Protein AF-A0A377ZHK9-F1 (afdb_monomer)

Nearest PDB structures (foldseek):
  4emi-assembly1_A  TM=9.363E-01  e=8.430E-04  Pseudomonas putida
  3lb8-assembly2_B  TM=8.323E-01  e=2.990E-03  Pseudomonas putida
  8c0z-assembly1_E  TM=8.621E-01  e=3.417E-03  Aromatoleum aromaticum
  3fg2-assembly1_P  TM=8.747E-01  e=6.653E-03  Rhodopseudomonas palustris

Secondary structure (DSSP, 8-state):
-----TTTT-SS-TTHHHHTT-----S--EEEEETTTTEEEETT--EEE-SS-------PPP----TTTTSTT----SSHHHHHHHHHHHTT-S--------SS--PPPP-

InterPro domains:
  IPR023753 FAD/NAD(P)-binding domain [PF07992] (18-90)
  IPR036188 FAD/NAD(P)-binding domain superfamily [G3DSA:3.50.50.60] (4-62)
  IPR036188 FAD/NAD(P)-binding domain superfamily [G3DSA:3.50.50.60] (63-93)
  IPR036188 FAD/NAD(P)-binding domain superfamily [SSF51905] (5-95)
  IPR052034 Nitrite reductase [NAD(P)H]-like [PTHR43809] (4-95)

Radius of gyration: 20.21 Å; Cα contacts (8 Å, |Δi|>4): 57; chains: 1; bounding box: 57×37×44 Å

Structure (mmCIF, N/CA/C/O backbone):
data_AF-A0A377ZHK9-F1
#
_entry.id   AF-A0A377ZHK9-F1
#
loop_
_atom_site.group_PDB
_atom_site.id
_atom_site.type_symbol
_atom_site.label_atom_id
_atom_site.label_alt_id
_atom_site.label_comp_id
_atom_site.label_asym_id
_atom_site.label_entity_id
_atom_site.label_seq_id
_atom_site.pdbx_PDB_ins_code
_atom_site.Cartn_x
_atom_site.Cartn_y
_atom_site.Cartn_z
_atom_site.occupancy
_atom_site.B_iso_or_equiv
_atom_site.auth_seq_id
_atom_site.auth_comp_id
_atom_site.auth_asym_id
_atom_site.auth_atom_id
_atom_site.pdbx_PDB_model_num
ATOM 1 N N . MET A 1 1 ? 14.495 -20.225 -16.348 1.00 48.06 1 MET A N 1
ATOM 2 C CA . MET A 1 1 ? 13.977 -19.283 -15.336 1.00 48.06 1 MET A CA 1
ATOM 3 C C . MET A 1 1 ? 12.596 -19.792 -14.970 1.00 48.06 1 MET A C 1
ATOM 5 O O . MET A 1 1 ? 11.889 -20.134 -15.914 1.00 48.06 1 MET A O 1
ATOM 9 N N . PRO A 1 2 ? 12.251 -19.953 -13.682 1.00 51.00 2 PRO A N 1
ATOM 10 C CA . PRO A 1 2 ? 10.862 -20.217 -13.300 1.00 51.00 2 PRO A CA 1
ATOM 11 C C . PRO A 1 2 ? 9.958 -19.143 -13.921 1.00 51.00 2 PRO A C 1
ATOM 13 O O . PRO A 1 2 ? 10.423 -18.027 -14.177 1.00 51.00 2 PRO A O 1
ATOM 16 N N . ASP A 1 3 ? 8.717 -19.494 -14.244 1.00 66.44 3 ASP A N 1
ATOM 17 C CA . ASP A 1 3 ? 7.760 -18.538 -14.785 1.00 66.44 3 ASP A CA 1
ATOM 18 C C . ASP A 1 3 ? 7.514 -17.460 -13.723 1.00 66.44 3 ASP A C 1
ATOM 20 O O . ASP A 1 3 ? 7.059 -17.746 -12.624 1.00 66.44 3 ASP A O 1
ATOM 24 N N . ALA A 1 4 ? 7.874 -16.209 -14.006 1.00 70.44 4 ALA A N 1
ATOM 25 C CA . ALA A 1 4 ? 7.648 -15.082 -13.095 1.00 70.44 4 ALA A CA 1
ATOM 26 C C . ALA A 1 4 ? 6.195 -14.582 -13.196 1.00 70.44 4 ALA A C 1
ATOM 28 O O . ALA A 1 4 ? 5.941 -13.383 -13.271 1.00 70.44 4 ALA A O 1
ATOM 29 N N . SER A 1 5 ? 5.250 -15.518 -13.306 1.00 72.69 5 SER A N 1
ATOM 30 C CA . SER A 1 5 ? 3.827 -15.233 -13.396 1.00 72.69 5 SER A CA 1
ATOM 31 C C . SER A 1 5 ? 3.312 -14.711 -12.051 1.00 72.69 5 SER A C 1
ATOM 33 O O . SER A 1 5 ? 3.857 -15.011 -10.989 1.00 72.69 5 SER A O 1
ATOM 35 N N . ALA A 1 6 ? 2.242 -13.915 -12.074 1.00 74.81 6 ALA A N 1
ATOM 36 C CA . ALA A 1 6 ? 1.634 -13.415 -10.841 1.00 74.81 6 ALA A CA 1
ATOM 37 C C . ALA A 1 6 ? 1.178 -14.562 -9.917 1.00 74.81 6 ALA A C 1
ATOM 39 O O . ALA A 1 6 ? 1.268 -14.442 -8.697 1.00 74.81 6 ALA A O 1
ATOM 40 N N . GLU A 1 7 ? 0.745 -15.687 -10.495 1.00 75.88 7 GLU A N 1
ATOM 41 C CA . GLU A 1 7 ? 0.348 -16.877 -9.742 1.00 75.88 7 GLU A CA 1
ATOM 42 C C . GLU A 1 7 ? 1.529 -17.539 -9.024 1.00 75.88 7 GLU A C 1
ATOM 44 O O . GLU A 1 7 ? 1.401 -17.883 -7.850 1.00 75.88 7 GLU A O 1
ATOM 49 N N . SER A 1 8 ? 2.693 -17.671 -9.673 1.00 77.44 8 SER A N 1
ATOM 50 C CA . SER A 1 8 ? 3.872 -18.291 -9.048 1.00 77.44 8 SER A CA 1
ATOM 51 C C . SER A 1 8 ? 4.467 -17.449 -7.911 1.00 77.44 8 SER A C 1
ATOM 53 O O . SER A 1 8 ? 5.166 -17.977 -7.044 1.00 77.44 8 SER A O 1
ATOM 55 N N . LEU A 1 9 ? 4.169 -16.145 -7.896 1.00 75.69 9 LEU A N 1
ATOM 56 C CA . LEU A 1 9 ? 4.590 -15.184 -6.875 1.00 75.69 9 LEU A CA 1
ATOM 57 C C . LEU A 1 9 ? 3.529 -14.939 -5.790 1.00 75.69 9 LEU A C 1
ATOM 59 O O . LEU A 1 9 ? 3.782 -14.168 -4.859 1.00 75.69 9 LEU A O 1
ATOM 63 N N . SER 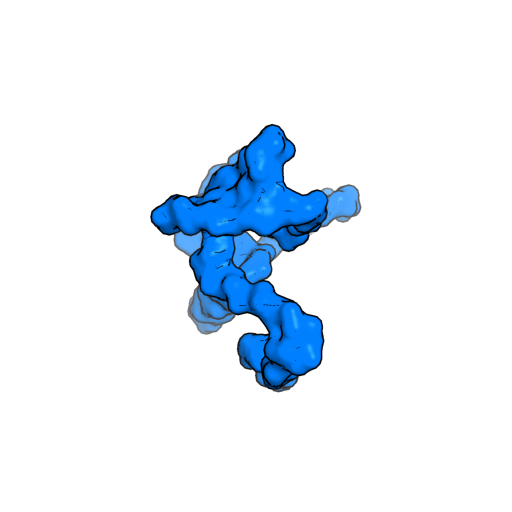A 1 10 ? 2.354 -15.569 -5.885 1.00 80.75 10 SER A N 1
ATOM 64 C CA . SER A 1 10 ? 1.292 -15.395 -4.895 1.00 80.75 10 SER A CA 1
ATOM 65 C C . SER A 1 10 ? 1.667 -16.024 -3.551 1.00 80.75 10 SER A C 1
ATOM 67 O O . SER A 1 10 ? 2.140 -17.156 -3.476 1.00 80.75 10 SER A O 1
ATOM 69 N N . LEU A 1 11 ? 1.411 -15.301 -2.457 1.00 81.69 11 LEU A N 1
ATOM 70 C CA . LEU A 1 11 ? 1.648 -15.786 -1.090 1.00 81.69 11 LEU A CA 1
ATOM 71 C C . LEU A 1 11 ? 0.586 -16.784 -0.614 1.00 81.69 11 LEU A C 1
ATOM 73 O O . LEU A 1 11 ? 0.840 -17.557 0.307 1.00 81.69 11 LEU A O 1
ATOM 77 N N . ALA A 1 12 ? -0.601 -16.742 -1.215 1.00 82.50 12 ALA A N 1
ATOM 78 C CA . ALA A 1 12 ? -1.721 -17.611 -0.896 1.00 82.50 12 ALA A CA 1
ATOM 79 C C . ALA A 1 12 ? -2.270 -18.212 -2.194 1.00 82.50 12 ALA A C 1
ATOM 81 O O . ALA A 1 12 ? -2.467 -17.501 -3.182 1.00 82.50 12 ALA A O 1
ATOM 82 N N . ALA A 1 13 ? -2.473 -19.527 -2.200 1.00 77.62 13 ALA A N 1
ATOM 83 C CA . ALA A 1 13 ? -2.932 -20.263 -3.371 1.00 77.62 13 ALA A CA 1
ATOM 84 C C . ALA A 1 13 ? -4.458 -20.421 -3.359 1.00 77.62 13 ALA A C 1
ATOM 86 O O . ALA A 1 13 ? -5.046 -20.649 -2.301 1.00 77.62 13 ALA A O 1
ATOM 87 N N . GLY A 1 14 ? -5.075 -20.362 -4.543 1.00 79.00 14 GLY A N 1
ATOM 88 C CA . GLY A 1 14 ? -6.494 -20.666 -4.741 1.00 79.00 14 GLY A CA 1
ATOM 89 C C . GLY A 1 14 ? -7.424 -19.889 -3.806 1.00 79.00 14 GLY A C 1
ATOM 90 O O . GLY A 1 14 ? -7.268 -18.685 -3.612 1.00 79.00 14 GLY A O 1
ATOM 91 N N . ASP A 1 15 ? -8.366 -20.606 -3.197 1.00 84.31 15 ASP A N 1
ATOM 92 C CA . ASP A 1 15 ? -9.443 -20.036 -2.383 1.00 84.31 15 ASP A CA 1
ATOM 93 C C . ASP A 1 15 ? -9.076 -19.856 -0.897 1.00 84.31 15 ASP A C 1
ATOM 95 O O . ASP A 1 15 ? -9.964 -19.670 -0.065 1.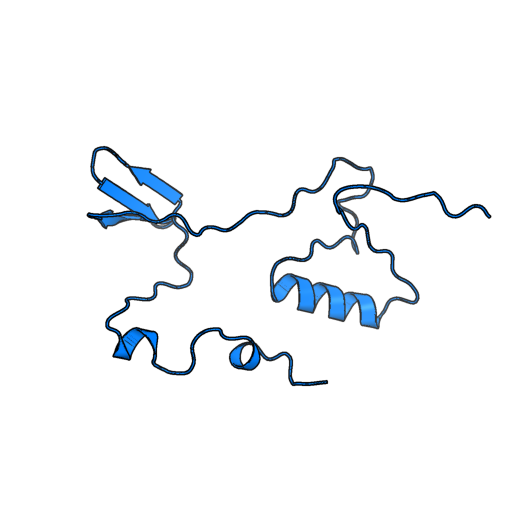00 84.31 15 ASP A O 1
ATOM 99 N N . PHE A 1 16 ? -7.782 -19.857 -0.544 1.00 89.69 16 PHE A N 1
ATOM 100 C CA . PHE A 1 16 ? -7.285 -19.771 0.842 1.00 89.69 16 PHE A CA 1
ATOM 101 C C . PHE A 1 16 ? -8.010 -18.715 1.693 1.00 89.69 16 PHE A C 1
ATOM 103 O O . PHE A 1 16 ? -8.423 -18.982 2.820 1.00 89.69 16 PHE A O 1
ATOM 110 N N . PHE A 1 17 ? -8.193 -17.504 1.161 1.00 88.81 17 PHE A N 1
ATOM 111 C CA . PHE A 1 17 ? -8.862 -16.428 1.896 1.00 88.81 17 PHE A CA 1
ATOM 112 C C . PHE A 1 17 ? -10.328 -16.763 2.200 1.00 88.81 17 PHE A C 1
ATOM 114 O O . PHE A 1 17 ? -10.774 -16.560 3.327 1.00 88.81 17 PHE A O 1
ATOM 121 N N . ILE A 1 18 ? -11.050 -17.342 1.238 1.00 88.38 18 ILE A N 1
ATOM 122 C CA . ILE A 1 18 ? -12.454 -17.742 1.396 1.00 88.38 18 ILE A CA 1
ATOM 123 C C . ILE A 1 18 ? -12.564 -18.882 2.413 1.00 88.38 18 ILE A C 1
ATOM 125 O O . ILE A 1 18 ? -13.384 -18.809 3.328 1.00 88.38 18 ILE A O 1
ATOM 129 N N . GLU A 1 19 ? -11.709 -19.902 2.301 1.00 91.94 19 GLU A N 1
ATOM 130 C CA . GLU A 1 19 ? -11.692 -21.062 3.205 1.00 91.94 19 GLU A CA 1
ATOM 131 C C . GLU A 1 19 ? -11.433 -20.670 4.666 1.00 91.94 19 GLU A C 1
ATOM 133 O O . GLU A 1 19 ? -11.952 -21.301 5.589 1.00 91.94 19 GLU A O 1
ATOM 138 N N . HIS A 1 20 ? -10.673 -19.596 4.884 1.00 92.94 20 HIS A N 1
ATOM 139 C CA . HIS A 1 20 ? -10.372 -19.064 6.210 1.00 92.94 20 HIS A CA 1
ATOM 140 C C . HIS A 1 20 ? -11.303 -17.927 6.661 1.00 92.94 20 HIS A C 1
ATOM 142 O O . HIS A 1 20 ? -11.073 -17.345 7.722 1.00 92.94 20 HIS A O 1
ATOM 148 N N . GLY A 1 21 ? -12.361 -17.618 5.900 1.00 91.44 21 GLY A N 1
ATOM 149 C CA . GLY A 1 21 ? -13.317 -16.559 6.240 1.00 91.44 21 GLY A CA 1
ATOM 150 C C . GLY A 1 21 ? -12.703 -15.156 6.236 1.00 91.44 21 GLY A C 1
ATOM 151 O O . GLY A 1 21 ? -13.153 -14.280 6.973 1.00 91.44 21 GLY A O 1
ATOM 152 N N . ILE A 1 22 ? -11.650 -14.953 5.444 1.00 92.12 22 ILE A N 1
ATOM 153 C CA . ILE A 1 22 ? -10.962 -13.677 5.270 1.00 92.12 22 ILE A CA 1
ATOM 154 C C . ILE A 1 22 ? -11.587 -12.959 4.078 1.00 92.12 22 ILE A C 1
ATOM 156 O O . ILE A 1 22 ? -11.505 -13.414 2.938 1.00 92.12 22 ILE A O 1
ATOM 160 N N . GLU A 1 23 ? -12.174 -11.798 4.338 1.00 91.38 23 GLU A N 1
ATOM 161 C CA . GLU A 1 23 ? -12.643 -10.909 3.284 1.00 91.38 23 GLU A CA 1
ATOM 162 C C . GLU A 1 23 ? -11.453 -10.159 2.673 1.00 91.38 23 GLU A C 1
ATOM 164 O O . GLU A 1 23 ? -10.808 -9.338 3.329 1.00 91.38 23 GLU A O 1
ATOM 169 N N . LEU A 1 24 ? -11.146 -10.459 1.410 1.00 90.12 24 LEU A N 1
ATOM 170 C CA . LEU A 1 24 ? -10.087 -9.796 0.659 1.00 90.12 24 LEU A CA 1
ATOM 171 C C . LEU A 1 24 ? -10.689 -8.731 -0.262 1.00 90.12 24 LEU A C 1
ATOM 173 O O . LEU A 1 24 ? -11.388 -9.056 -1.219 1.00 90.12 24 LEU A O 1
ATOM 177 N N . ARG A 1 25 ? -10.361 -7.464 0.000 1.00 88.94 25 ARG A N 1
ATOM 178 C CA . ARG A 1 25 ? -10.763 -6.322 -0.828 1.00 88.94 25 ARG A CA 1
ATOM 179 C C . ARG A 1 25 ? -9.569 -5.789 -1.610 1.00 88.94 25 ARG A C 1
ATOM 181 O O . ARG A 1 25 ? -8.682 -5.148 -1.049 1.00 88.94 25 ARG A O 1
ATOM 188 N N . LEU A 1 26 ? -9.503 -6.126 -2.896 1.00 89.19 26 LEU A N 1
ATOM 189 C CA . LEU A 1 26 ? -8.436 -5.693 -3.804 1.00 89.19 26 LEU A CA 1
ATOM 190 C C . LEU A 1 26 ? -8.861 -4.433 -4.560 1.00 89.19 26 LEU A C 1
ATOM 192 O O . LEU A 1 26 ? -10.031 -4.263 -4.874 1.00 89.19 26 LEU A O 1
ATOM 196 N N . GLY A 1 27 ? -7.903 -3.561 -4.878 1.00 86.81 27 GLY A N 1
ATOM 197 C CA . GLY A 1 27 ? -8.184 -2.293 -5.567 1.00 86.81 27 GLY A CA 1
ATOM 198 C C . GLY A 1 27 ? -8.789 -1.202 -4.674 1.00 86.81 27 GLY A C 1
ATOM 199 O O . GLY A 1 27 ? -8.889 -0.060 -5.108 1.00 86.81 27 GLY A O 1
ATOM 200 N N . GLU A 1 28 ? -9.110 -1.514 -3.417 1.00 89.81 28 GLU A N 1
ATOM 201 C CA . GLU A 1 28 ? -9.660 -0.567 -2.446 1.00 89.81 28 GLU A CA 1
ATOM 202 C C . GLU A 1 28 ? -8.542 0.079 -1.616 1.00 89.81 28 GLU A C 1
ATOM 204 O O . GLU A 1 28 ? -8.029 -0.486 -0.647 1.00 89.81 28 GLU A O 1
ATOM 209 N N . ALA A 1 29 ? -8.133 1.288 -2.003 1.00 91.94 29 ALA A N 1
ATOM 210 C CA . ALA A 1 29 ? -7.158 2.061 -1.244 1.00 91.94 29 ALA A CA 1
ATOM 211 C C . ALA A 1 29 ? -7.835 2.809 -0.084 1.00 91.94 29 ALA A C 1
ATOM 213 O O . ALA A 1 29 ? -8.700 3.655 -0.306 1.00 91.94 29 ALA A O 1
ATOM 214 N N . VAL A 1 30 ? -7.393 2.557 1.152 1.00 94.12 30 VAL A N 1
ATOM 215 C CA . VAL A 1 30 ? -7.823 3.331 2.329 1.00 94.12 30 VAL A CA 1
ATOM 216 C C . VAL A 1 30 ? -7.235 4.742 2.266 1.00 94.12 30 VAL A C 1
ATOM 218 O O . VAL A 1 30 ? -6.016 4.913 2.282 1.00 94.12 30 VAL A O 1
ATOM 221 N N . ALA A 1 31 ? -8.101 5.755 2.226 1.00 94.94 31 ALA A N 1
ATOM 222 C CA . ALA A 1 31 ? -7.726 7.162 2.125 1.00 94.94 31 ALA A CA 1
ATOM 223 C C . ALA A 1 31 ? -7.622 7.846 3.495 1.00 94.94 31 ALA A C 1
ATOM 225 O O . ALA A 1 31 ? -6.741 8.679 3.708 1.00 94.94 31 ALA A O 1
ATOM 226 N N . THR A 1 32 ? -8.512 7.511 4.437 1.00 96.19 32 THR A N 1
ATOM 227 C CA . THR A 1 32 ? -8.528 8.136 5.772 1.00 96.19 32 THR A CA 1
ATOM 228 C C . THR A 1 32 ? -8.871 7.143 6.880 1.00 96.19 32 THR A C 1
ATOM 230 O O . THR A 1 32 ? -9.524 6.125 6.651 1.00 96.19 32 THR A O 1
ATOM 233 N N . ILE A 1 33 ? -8.413 7.446 8.099 1.00 97.00 33 ILE A N 1
ATOM 234 C CA . ILE A 1 33 ? -8.661 6.652 9.308 1.00 97.00 33 ILE A CA 1
ATOM 235 C C . ILE A 1 33 ? -9.203 7.590 10.388 1.00 97.00 33 ILE A C 1
ATOM 237 O O . ILE A 1 33 ? -8.491 8.489 10.837 1.00 97.00 33 ILE A O 1
ATOM 241 N N . ASP A 1 34 ? -10.428 7.340 10.844 1.00 96.62 34 ASP A N 1
ATOM 242 C CA . ASP A 1 34 ? -11.011 7.969 12.026 1.00 96.62 34 ASP A CA 1
ATOM 243 C C . ASP A 1 34 ? -10.850 7.031 13.229 1.00 96.62 34 ASP A C 1
ATOM 245 O O . ASP A 1 34 ? -11.436 5.948 13.312 1.00 96.62 34 ASP A O 1
ATOM 249 N N . ARG A 1 35 ? -10.007 7.438 14.177 1.00 96.50 35 ARG A N 1
ATOM 250 C CA . ARG A 1 35 ? -9.676 6.630 15.356 1.00 96.50 35 ARG A CA 1
ATOM 251 C C . ARG A 1 35 ? -10.685 6.788 16.487 1.00 96.50 35 ARG A C 1
ATOM 253 O O . ARG A 1 35 ? -10.758 5.893 17.327 1.00 96.50 35 ARG A O 1
ATOM 260 N N . GLU A 1 36 ? -11.420 7.896 16.524 1.00 96.50 36 GLU A N 1
ATOM 261 C CA . GLU A 1 36 ? -12.443 8.142 17.541 1.00 96.50 36 GLU A CA 1
ATOM 262 C C . GLU A 1 36 ? -13.702 7.345 17.205 1.00 96.50 36 GLU A C 1
ATOM 264 O O . GLU A 1 36 ? -14.197 6.591 18.045 1.00 96.50 36 GLU A O 1
ATOM 269 N N . ALA A 1 37 ? -14.143 7.415 15.946 1.00 96.44 37 ALA A N 1
ATOM 270 C CA . ALA A 1 37 ? -15.276 6.646 15.432 1.00 96.44 37 ALA A CA 1
ATOM 271 C C . ALA A 1 37 ? -14.935 5.177 15.107 1.00 96.44 37 ALA A C 1
ATOM 273 O O . ALA A 1 37 ? -15.833 4.379 14.836 1.00 96.44 37 ALA A O 1
ATOM 274 N N . ARG A 1 38 ? -13.644 4.812 15.146 1.00 97.31 38 ARG A N 1
ATOM 275 C CA . ARG A 1 38 ? -13.102 3.493 14.766 1.00 97.31 38 ARG A CA 1
ATOM 276 C C . ARG A 1 38 ? -13.564 3.041 13.380 1.00 97.31 38 ARG A C 1
ATOM 278 O O . ARG A 1 38 ? -14.227 2.018 13.211 1.00 97.31 38 ARG A O 1
ATOM 285 N N . LEU A 1 39 ? -13.208 3.860 12.402 1.00 97.31 39 LEU A N 1
ATOM 286 C CA . LEU A 1 39 ? -13.697 3.843 11.031 1.00 97.31 39 LEU A CA 1
ATOM 287 C C . LEU A 1 39 ? -12.509 4.035 10.078 1.00 97.31 39 LEU A C 1
ATOM 289 O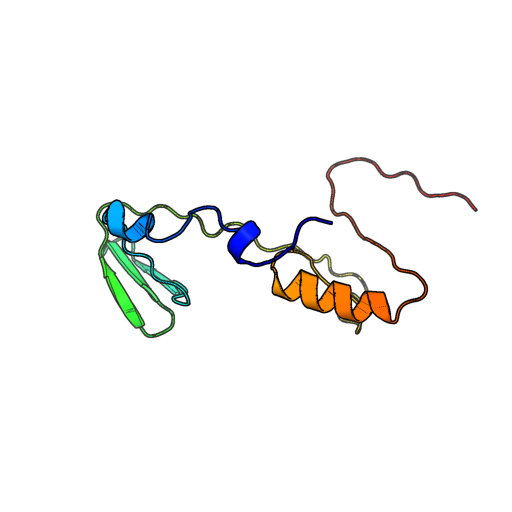 O . LEU A 1 39 ? -11.598 4.814 10.360 1.00 97.31 39 LEU A O 1
ATOM 293 N N . VAL A 1 40 ? -12.499 3.337 8.948 1.00 96.88 40 VAL A N 1
ATOM 294 C CA . VAL A 1 40 ? -11.658 3.683 7.794 1.00 96.88 40 VAL A CA 1
ATOM 295 C C . VAL A 1 40 ? -12.540 4.054 6.613 1.00 96.88 40 VAL A C 1
ATOM 297 O O . VAL A 1 40 ? -13.625 3.494 6.459 1.00 96.88 40 VAL A O 1
ATOM 300 N N . ARG A 1 41 ? -12.070 4.993 5.788 1.00 96.88 41 ARG A N 1
ATOM 301 C CA . ARG A 1 41 ? -12.712 5.334 4.518 1.00 96.88 41 ARG A CA 1
ATOM 302 C C . ARG A 1 41 ? -11.791 5.031 3.359 1.00 96.88 41 ARG A C 1
ATOM 304 O O . ARG A 1 41 ? -10.623 5.432 3.396 1.00 96.88 41 ARG A O 1
ATOM 311 N N . ASP A 1 42 ? -12.315 4.353 2.351 1.00 93.94 42 ASP A N 1
ATOM 312 C CA . ASP A 1 42 ? -11.609 4.164 1.088 1.00 93.94 42 ASP A CA 1
ATOM 313 C C . ASP A 1 42 ? -11.632 5.441 0.224 1.00 93.94 42 ASP A C 1
ATOM 315 O O . ASP A 1 42 ? -12.184 6.478 0.609 1.00 93.94 42 ASP A O 1
ATOM 319 N N . ALA A 1 43 ? -10.975 5.383 -0.933 1.00 90.25 43 ALA A N 1
ATOM 320 C CA . ALA A 1 43 ? -10.926 6.485 -1.891 1.00 90.25 43 ALA A CA 1
ATOM 321 C C . ALA A 1 43 ? -12.287 6.800 -2.546 1.00 90.25 43 ALA A C 1
ATOM 323 O O . ALA A 1 43 ? -12.462 7.899 -3.072 1.00 90.25 43 ALA A O 1
ATOM 324 N N . GLU A 1 44 ? -13.239 5.866 -2.505 1.00 90.56 44 GLU A N 1
ATOM 325 C CA . GLU A 1 44 ? -14.591 6.013 -3.057 1.00 90.56 44 GLU A CA 1
ATOM 326 C C . GLU A 1 44 ? -15.596 6.527 -2.007 1.00 90.56 44 GLU A C 1
ATOM 328 O O . GLU A 1 44 ?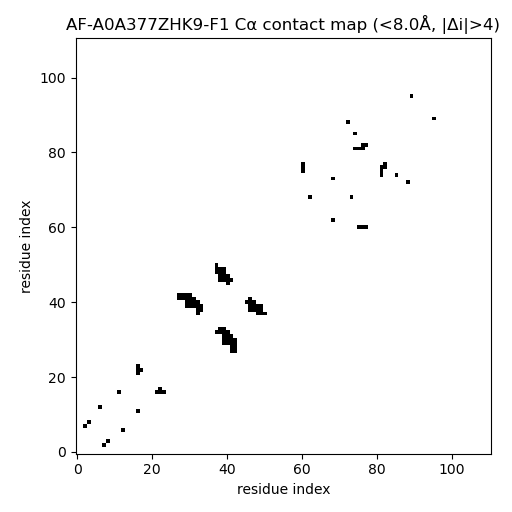 -16.696 6.961 -2.349 1.00 90.56 44 GLU A O 1
ATOM 333 N N . GLY A 1 45 ? -15.192 6.569 -0.735 1.00 90.62 45 GLY A N 1
ATOM 334 C CA . GLY A 1 45 ? -15.981 7.051 0.392 1.00 90.62 45 GLY A CA 1
ATOM 335 C C . GLY A 1 45 ? -16.714 5.954 1.166 1.00 90.62 45 GLY A C 1
ATOM 336 O O . GLY A 1 45 ? -17.495 6.292 2.057 1.00 90.62 45 GLY A O 1
ATOM 337 N N . HIS A 1 46 ? -16.475 4.672 0.878 1.00 93.31 46 HIS A N 1
ATOM 338 C CA . HIS A 1 46 ? -17.042 3.573 1.655 1.00 93.31 46 HIS A CA 1
ATOM 339 C C . HIS A 1 46 ? -16.447 3.524 3.056 1.00 93.31 46 HIS A C 1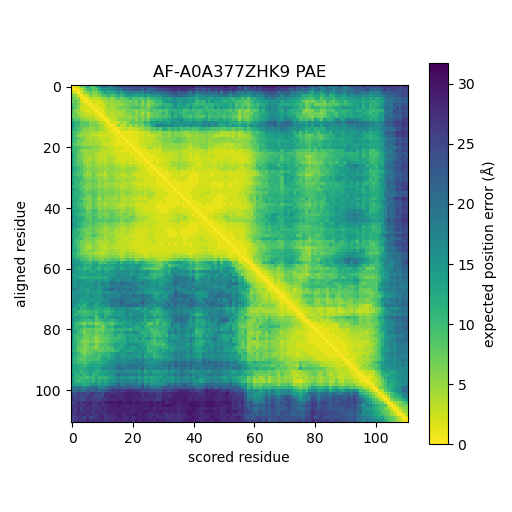
ATOM 341 O O . HIS A 1 46 ? -15.248 3.717 3.258 1.00 93.31 46 HIS A O 1
ATOM 347 N N . GLU A 1 47 ? -17.303 3.228 4.028 1.00 96.00 47 GLU A N 1
ATOM 348 C CA . GLU A 1 47 ? -16.964 3.213 5.444 1.00 96.00 47 GLU A CA 1
ATOM 349 C C . GLU A 1 47 ? -16.873 1.786 5.978 1.00 96.00 47 GLU A C 1
ATOM 351 O O . GLU A 1 47 ? -17.797 0.988 5.812 1.00 96.00 47 GLU A O 1
ATOM 356 N N . ILE A 1 48 ? -15.771 1.474 6.662 1.00 95.88 48 ILE A N 1
ATOM 357 C CA . ILE A 1 48 ? -15.565 0.176 7.309 1.00 95.88 48 ILE A CA 1
ATOM 358 C C . ILE A 1 48 ? -15.222 0.410 8.781 1.00 95.88 48 ILE A C 1
ATOM 360 O O . ILE A 1 48 ? -14.211 1.039 9.109 1.00 95.88 48 ILE A O 1
ATOM 364 N N . HIS A 1 49 ? -16.066 -0.105 9.674 1.00 97.19 49 HIS A N 1
ATOM 365 C CA . HIS A 1 49 ? -15.830 -0.068 11.116 1.00 97.19 49 HIS A CA 1
ATOM 366 C C . HIS A 1 49 ? -14.910 -1.199 11.566 1.00 97.19 49 HIS A C 1
ATOM 368 O O . HIS A 1 49 ? -14.920 -2.291 10.999 1.00 97.19 49 HIS A O 1
ATOM 374 N N . TRP A 1 50 ? -14.133 -0.948 12.618 1.00 96.56 50 TRP A N 1
ATOM 375 C CA . TRP A 1 50 ? -13.183 -1.921 13.144 1.00 96.56 50 TRP A CA 1
ATOM 376 C C . TRP A 1 50 ? -13.136 -1.943 14.671 1.00 96.56 50 TRP A C 1
ATOM 378 O O . TRP A 1 50 ? -13.220 -0.920 15.348 1.00 96.56 50 TRP A O 1
ATOM 388 N N . ASP A 1 51 ? -12.899 -3.129 15.227 1.00 96.62 51 ASP A N 1
ATOM 389 C CA . ASP A 1 51 ? -12.542 -3.291 16.641 1.00 96.62 51 ASP A CA 1
ATOM 390 C C . ASP A 1 51 ? -11.031 -3.181 16.861 1.00 96.62 51 ASP A C 1
ATOM 392 O O . ASP A 1 51 ? -10.557 -2.669 17.882 1.00 96.62 51 ASP A O 1
ATOM 396 N N . LYS A 1 52 ? -10.262 -3.666 15.881 1.00 96.12 52 LYS A N 1
ATOM 397 C CA . LYS A 1 52 ? -8.801 -3.646 15.844 1.00 96.12 52 LYS A CA 1
ATOM 398 C C . LYS A 1 52 ? -8.340 -3.297 14.436 1.00 96.12 52 LYS A C 1
ATOM 400 O O . LYS A 1 52 ? -8.852 -3.848 13.469 1.00 96.12 52 LYS A O 1
ATOM 405 N N . LEU A 1 53 ? 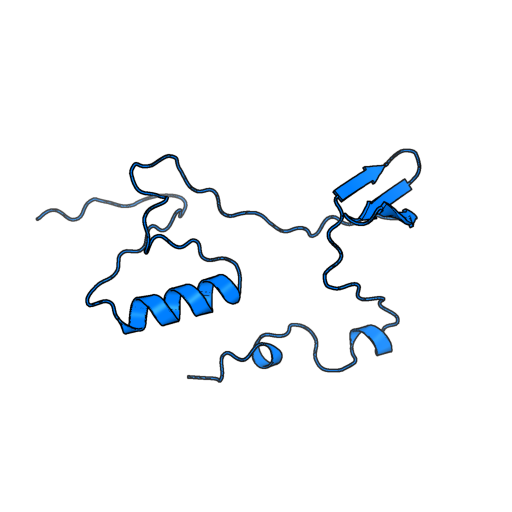-7.345 -2.416 14.346 1.00 95.25 53 LEU A N 1
ATOM 406 C CA . LEU A 1 53 ? -6.761 -1.966 13.086 1.00 95.25 53 LEU A CA 1
ATOM 407 C C . LEU A 1 53 ? -5.269 -2.303 13.051 1.00 95.25 53 LEU A C 1
ATOM 409 O O . LEU A 1 53 ? -4.520 -1.898 13.942 1.00 95.25 53 LEU A O 1
ATOM 413 N N . VAL A 1 54 ? -4.844 -3.024 12.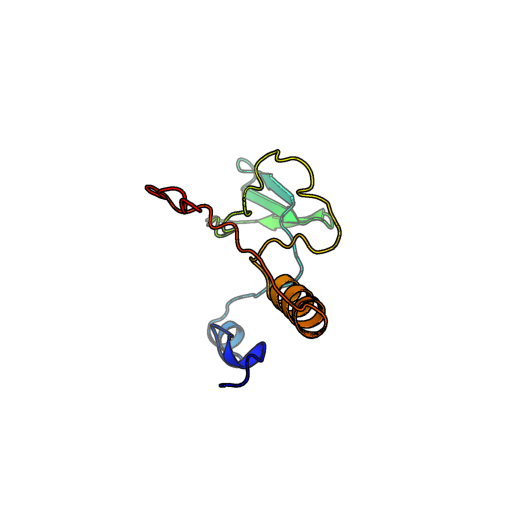013 1.00 94.88 54 VAL A N 1
ATOM 414 C CA . VAL A 1 54 ? -3.436 -3.338 11.735 1.00 94.88 54 VAL A CA 1
ATOM 415 C C . VAL A 1 54 ? -3.031 -2.624 10.451 1.00 94.88 54 VAL A C 1
ATOM 417 O O . VAL A 1 54 ? -3.642 -2.827 9.407 1.00 94.88 54 VAL A O 1
ATOM 420 N N . LEU A 1 55 ? -1.995 -1.787 10.521 1.00 91.69 55 LEU A N 1
ATOM 421 C CA . LEU A 1 55 ? -1.475 -1.065 9.361 1.00 91.69 55 LEU A CA 1
ATOM 422 C C . LEU A 1 55 ? -0.327 -1.854 8.733 1.00 91.69 55 LEU A C 1
ATOM 424 O O . LEU A 1 55 ? 0.782 -1.881 9.263 1.00 91.69 55 LEU A O 1
ATOM 428 N N . ALA A 1 56 ? -0.609 -2.483 7.595 1.00 90.38 56 ALA A N 1
ATOM 429 C CA . ALA A 1 56 ? 0.347 -3.266 6.814 1.00 90.38 56 ALA A CA 1
ATOM 430 C C . ALA A 1 56 ? 0.610 -2.641 5.427 1.00 90.38 56 ALA A C 1
ATOM 432 O O . ALA A 1 56 ? 0.831 -3.350 4.452 1.00 90.38 56 ALA A O 1
ATOM 433 N N . THR A 1 57 ? 0.596 -1.305 5.325 1.00 87.50 57 THR A N 1
ATOM 434 C CA . THR A 1 57 ? 0.711 -0.546 4.057 1.00 87.50 57 THR A CA 1
ATOM 435 C C . THR A 1 57 ? 2.094 -0.610 3.398 1.00 87.50 57 THR A C 1
ATOM 437 O O . THR A 1 57 ? 2.289 -0.070 2.312 1.00 87.50 57 THR A O 1
ATOM 440 N N . GLY A 1 58 ? 3.077 -1.243 4.045 1.00 85.81 58 GLY A N 1
ATOM 441 C CA . GLY A 1 58 ? 4.456 -1.280 3.566 1.00 85.81 58 GLY A CA 1
ATOM 442 C C . GLY A 1 58 ? 5.115 0.104 3.571 1.00 85.81 58 GLY A C 1
ATOM 443 O O . GLY A 1 58 ? 4.832 0.940 4.428 1.00 85.81 58 GLY A O 1
ATOM 444 N N . SER A 1 59 ? 6.027 0.339 2.626 1.00 76.81 59 SER A N 1
ATOM 445 C CA . SER A 1 59 ? 6.758 1.601 2.467 1.00 76.81 59 SER A CA 1
ATOM 446 C C . SER A 1 59 ? 6.921 1.967 0.991 1.00 76.81 59 SER A C 1
ATOM 448 O O . SER A 1 59 ? 6.935 1.093 0.121 1.00 76.81 59 SER A O 1
ATOM 450 N N . TYR A 1 60 ? 7.048 3.267 0.713 1.00 71.81 60 TYR A N 1
ATOM 451 C CA . TYR A 1 60 ? 7.318 3.782 -0.629 1.00 71.81 60 TYR A CA 1
ATOM 452 C C . TYR A 1 60 ? 8.827 4.018 -0.823 1.00 71.81 60 TYR A C 1
ATOM 454 O O . TYR A 1 60 ? 9.486 4.515 0.097 1.00 71.81 60 TYR A O 1
ATOM 462 N N . PRO A 1 61 ? 9.397 3.678 -1.991 1.00 66.25 61 PRO A N 1
ATOM 463 C CA . PRO A 1 61 ? 10.802 3.930 -2.285 1.00 66.25 61 PRO A CA 1
ATOM 464 C C . PRO A 1 61 ? 11.106 5.433 -2.326 1.00 66.25 61 PRO A C 1
ATOM 466 O O . PRO A 1 61 ? 10.575 6.186 -3.140 1.00 66.25 61 PRO A O 1
ATOM 469 N N . PHE A 1 62 ? 11.996 5.879 -1.445 1.00 70.44 62 PHE A N 1
ATOM 470 C CA . PHE A 1 62 ? 12.467 7.258 -1.439 1.00 70.44 62 PHE A CA 1
ATOM 471 C C . PHE A 1 62 ? 13.401 7.510 -2.629 1.00 70.44 62 PHE A C 1
ATOM 473 O O . PHE A 1 62 ? 14.439 6.858 -2.750 1.00 70.44 62 PHE A O 1
ATOM 480 N N . VAL A 1 63 ? 13.055 8.481 -3.477 1.00 71.38 63 VAL A N 1
ATOM 481 C CA . VAL A 1 63 ? 13.906 8.951 -4.577 1.00 71.38 63 VAL A CA 1
ATOM 482 C C . VAL A 1 63 ? 14.580 10.255 -4.140 1.00 71.38 63 VAL A C 1
ATOM 484 O O . VAL A 1 63 ? 13.890 11.264 -3.974 1.00 71.38 63 VAL A O 1
ATOM 487 N N . PRO A 1 64 ? 15.909 10.279 -3.935 1.00 69.00 64 PRO A N 1
ATOM 488 C CA . PRO A 1 64 ? 16.615 11.510 -3.607 1.00 69.00 64 PRO A CA 1
ATOM 489 C C . PRO A 1 64 ? 16.456 12.556 -4.726 1.00 69.00 64 PRO A C 1
ATOM 491 O O . PRO A 1 64 ? 16.383 12.184 -5.902 1.00 69.00 64 PRO A O 1
ATOM 494 N N . PRO A 1 65 ? 16.448 13.863 -4.403 1.00 71.88 65 PRO A N 1
ATOM 495 C CA . PRO A 1 65 ? 16.452 14.919 -5.408 1.00 71.88 65 PRO A CA 1
ATOM 496 C C . PRO A 1 65 ? 17.833 14.976 -6.076 1.00 71.88 65 PRO A C 1
ATOM 498 O O . PRO A 1 65 ? 18.734 15.685 -5.628 1.00 71.88 65 PRO A O 1
ATOM 501 N N . ILE A 1 66 ? 18.013 14.184 -7.130 1.00 77.31 66 ILE A N 1
ATOM 502 C CA . ILE A 1 66 ? 19.195 14.186 -7.996 1.00 77.31 66 ILE A CA 1
ATOM 503 C C . ILE A 1 66 ? 18.784 14.647 -9.399 1.00 77.31 66 ILE A C 1
ATOM 505 O O . ILE A 1 66 ? 17.710 14.259 -9.862 1.00 77.31 66 ILE A O 1
ATOM 509 N N . PRO A 1 67 ? 19.601 15.465 -10.087 1.00 75.88 67 PRO A N 1
ATOM 510 C CA . PRO A 1 67 ? 19.298 15.890 -11.449 1.00 75.88 67 PRO A CA 1
ATOM 511 C C . PRO A 1 67 ? 19.064 14.691 -12.377 1.00 75.88 67 PRO A C 1
ATOM 513 O O . PRO A 1 67 ? 19.913 13.804 -12.463 1.00 75.88 67 PRO A O 1
ATOM 516 N N . GLY A 1 68 ? 17.926 14.686 -13.074 1.00 72.94 68 GLY A N 1
ATOM 517 C CA . GLY A 1 68 ? 17.562 13.656 -14.046 1.00 72.94 68 GLY A CA 1
ATOM 518 C C . GLY A 1 68 ? 16.903 12.400 -13.470 1.00 72.94 68 GLY A C 1
ATOM 519 O O . GLY A 1 68 ? 16.820 11.401 -14.179 1.00 72.94 68 GLY A O 1
ATOM 520 N N . ASN A 1 69 ? 16.431 12.421 -12.217 1.00 69.62 69 ASN A N 1
ATOM 521 C CA . ASN A 1 69 ? 15.666 11.310 -11.628 1.00 69.62 69 ASN A CA 1
ATOM 522 C C . ASN A 1 69 ? 14.288 11.072 -12.284 1.00 69.62 69 ASN A C 1
ATOM 524 O O . ASN A 1 69 ? 13.674 10.036 -12.042 1.00 69.62 69 ASN A O 1
ATOM 528 N N . ASP A 1 70 ? 13.826 12.013 -13.101 1.00 75.31 70 ASP A N 1
ATOM 529 C CA . ASP A 1 70 ? 12.561 12.034 -13.834 1.00 75.31 70 ASP A CA 1
ATOM 530 C C . ASP A 1 70 ? 12.722 11.744 -15.340 1.00 75.31 70 ASP A C 1
ATOM 532 O O . ASP A 1 70 ? 11.747 11.780 -16.093 1.00 75.31 70 ASP A O 1
ATOM 536 N N . LEU A 1 71 ? 13.943 11.441 -15.803 1.00 79.56 71 LEU A N 1
ATOM 537 C CA . LEU A 1 71 ? 14.214 11.132 -17.208 1.00 79.56 71 LEU A CA 1
ATOM 538 C C . LEU A 1 71 ? 13.574 9.805 -17.643 1.00 79.56 71 LEU A C 1
ATOM 540 O O . LEU A 1 71 ? 13.485 8.837 -16.886 1.00 79.56 71 LEU A O 1
ATOM 544 N N . ALA A 1 72 ? 13.198 9.726 -18.921 1.00 72.06 72 ALA A N 1
ATOM 545 C CA . ALA A 1 72 ? 12.755 8.475 -19.530 1.00 72.06 72 ALA A CA 1
ATOM 546 C C . ALA A 1 72 ? 13.869 7.412 -19.437 1.00 72.06 72 ALA A C 1
ATOM 548 O O . ALA A 1 72 ? 14.972 7.623 -19.939 1.00 72.06 72 ALA A O 1
ATOM 549 N N . GLY A 1 73 ? 13.575 6.276 -18.797 1.00 68.44 73 GLY A N 1
ATOM 550 C CA . GLY A 1 73 ? 14.555 5.222 -18.498 1.00 68.44 73 GLY A CA 1
ATOM 551 C C . GLY A 1 73 ? 15.009 5.178 -17.031 1.00 68.44 73 GLY A C 1
ATOM 552 O O . GLY A 1 73 ? 15.691 4.233 -16.637 1.00 68.44 73 GLY A O 1
ATOM 553 N N . CYS A 1 74 ? 14.606 6.151 -16.205 1.00 77.06 74 CYS A N 1
ATOM 554 C CA . CYS A 1 74 ? 14.740 6.078 -14.753 1.00 77.06 74 CYS A CA 1
ATOM 555 C C . CYS A 1 74 ? 13.527 5.361 -14.152 1.00 77.06 74 CYS A C 1
ATOM 557 O O . CYS A 1 74 ? 12.398 5.841 -14.233 1.00 77.06 74 CYS A O 1
ATOM 559 N N . PHE A 1 75 ? 13.773 4.203 -13.541 1.00 75.44 75 PHE A N 1
ATOM 560 C CA . PHE A 1 75 ? 12.744 3.387 -12.906 1.00 75.44 75 PHE A CA 1
ATOM 561 C C . PHE A 1 75 ? 13.012 3.254 -11.415 1.00 75.44 75 PHE A C 1
ATOM 563 O O . PHE A 1 75 ? 14.161 3.232 -10.966 1.00 75.44 75 PHE A O 1
ATOM 570 N N . VAL A 1 76 ? 11.932 3.108 -10.662 1.00 78.44 76 VAL A N 1
ATOM 571 C CA . VAL A 1 76 ? 11.974 2.679 -9.272 1.00 78.44 76 VAL A CA 1
ATOM 572 C C . VAL A 1 76 ? 11.421 1.262 -9.221 1.00 78.44 76 VAL A C 1
ATOM 574 O O . VAL A 1 76 ? 10.505 0.939 -9.961 1.00 78.44 76 VAL A O 1
ATOM 577 N N . TYR A 1 77 ? 12.004 0.401 -8.393 1.00 67.50 77 TYR A N 1
ATOM 578 C CA . TYR A 1 77 ? 11.634 -1.010 -8.321 1.00 67.50 77 TYR A CA 1
ATOM 579 C C . TYR A 1 77 ? 10.830 -1.292 -7.046 1.00 67.50 77 TYR A C 1
ATOM 581 O O . TYR A 1 77 ? 11.400 -1.284 -5.948 1.00 67.50 77 TYR A O 1
ATOM 589 N N . ARG A 1 78 ? 9.517 -1.543 -7.169 1.00 74.94 78 ARG A N 1
ATOM 590 C CA . ARG A 1 78 ? 8.692 -2.009 -6.041 1.00 74.94 78 ARG A CA 1
ATOM 591 C C . ARG A 1 78 ? 7.534 -2.934 -6.419 1.00 74.94 78 ARG A C 1
ATOM 593 O O . ARG A 1 78 ? 7.200 -3.813 -5.626 1.00 74.94 78 ARG A O 1
ATOM 600 N N . THR A 1 79 ? 6.918 -2.722 -7.570 1.00 77.19 79 THR A N 1
ATOM 601 C CA . THR A 1 79 ? 5.715 -3.427 -8.028 1.00 77.19 79 THR A CA 1
ATOM 602 C C . THR A 1 79 ? 6.020 -4.355 -9.207 1.00 77.19 79 THR A C 1
ATOM 604 O O . THR A 1 79 ? 7.092 -4.275 -9.807 1.00 77.19 79 THR A O 1
ATOM 607 N N . LEU A 1 80 ? 5.085 -5.251 -9.545 1.00 74.69 80 LEU A N 1
ATOM 608 C CA . LEU A 1 80 ? 5.193 -6.075 -10.758 1.00 74.69 80 LEU A CA 1
ATOM 609 C C . LEU A 1 80 ? 5.176 -5.208 -12.030 1.00 74.69 80 LEU A C 1
ATOM 611 O O . LEU A 1 80 ? 5.947 -5.469 -12.944 1.00 74.69 80 LEU A O 1
ATOM 615 N N . ASP A 1 81 ? 4.392 -4.127 -12.047 1.00 75.44 81 ASP A N 1
ATOM 616 C CA . ASP A 1 81 ? 4.378 -3.172 -13.165 1.00 75.44 81 ASP A CA 1
ATOM 617 C C . ASP A 1 81 ? 5.755 -2.517 -13.370 1.00 75.44 81 ASP A C 1
ATOM 619 O O . ASP A 1 81 ? 6.230 -2.382 -14.498 1.00 75.44 81 ASP A O 1
ATOM 623 N N . ASP A 1 82 ? 6.461 -2.194 -12.278 1.00 77.94 82 ASP A N 1
ATOM 624 C CA . ASP A 1 82 ? 7.833 -1.688 -12.370 1.00 77.94 82 ASP A CA 1
ATOM 625 C C . ASP A 1 82 ? 8.762 -2.710 -13.043 1.00 77.94 82 ASP A C 1
ATOM 627 O O . ASP A 1 82 ? 9.595 -2.331 -13.867 1.00 77.94 82 ASP A O 1
ATOM 631 N N . LEU A 1 83 ? 8.617 -4.005 -12.726 1.00 79.50 83 LEU A N 1
ATOM 632 C CA . LEU A 1 83 ? 9.394 -5.073 -13.364 1.00 79.50 83 LEU A CA 1
ATOM 633 C C . LEU A 1 83 ? 9.105 -5.174 -14.855 1.00 79.50 83 LEU A C 1
ATOM 635 O O . LEU A 1 83 ? 10.053 -5.247 -15.639 1.00 79.50 83 LEU A O 1
ATOM 639 N N . ASP A 1 84 ? 7.834 -5.139 -15.247 1.00 81.88 84 ASP A N 1
ATOM 640 C CA . ASP A 1 84 ? 7.435 -5.215 -16.651 1.00 81.88 84 ASP A CA 1
ATOM 641 C C . ASP A 1 84 ? 8.011 -4.038 -17.448 1.00 81.88 84 ASP A C 1
ATOM 643 O O . ASP A 1 84 ? 8.593 -4.217 -18.525 1.00 81.88 84 ASP A O 1
ATOM 647 N N . ARG A 1 85 ? 7.946 -2.824 -16.887 1.00 81.56 85 ARG A N 1
ATOM 648 C CA . ARG A 1 85 ? 8.491 -1.608 -17.511 1.00 81.56 85 ARG A CA 1
ATOM 649 C C . ARG A 1 85 ? 10.015 -1.638 -17.604 1.00 81.56 85 ARG A C 1
ATOM 651 O O . ARG A 1 85 ? 10.567 -1.276 -18.647 1.00 81.56 85 ARG A O 1
ATOM 658 N N . ILE A 1 86 ? 10.698 -2.110 -16.559 1.00 80.88 86 ILE A N 1
ATOM 659 C CA . ILE A 1 86 ? 12.155 -2.295 -16.561 1.00 80.88 86 ILE A CA 1
ATOM 660 C C . ILE A 1 86 ? 12.557 -3.341 -17.606 1.00 80.88 86 ILE A C 1
ATOM 662 O O . ILE A 1 86 ? 13.476 -3.091 -18.386 1.00 80.88 86 ILE A O 1
ATOM 666 N N . ALA A 1 87 ? 11.875 -4.487 -17.660 1.00 83.25 87 ALA A N 1
ATOM 667 C CA . ALA A 1 87 ? 12.178 -5.570 -18.593 1.00 83.25 87 ALA A CA 1
ATOM 668 C C . ALA A 1 87 ? 12.002 -5.128 -20.053 1.00 83.25 87 ALA A C 1
ATOM 670 O O . ALA A 1 87 ? 12.888 -5.359 -20.881 1.00 83.25 87 ALA A O 1
ATOM 671 N N . ALA A 1 88 ? 10.906 -4.426 -20.357 1.00 84.31 88 ALA A N 1
ATOM 672 C CA . ALA A 1 88 ? 10.652 -3.873 -21.684 1.00 84.31 88 ALA A CA 1
ATOM 673 C C . ALA A 1 88 ? 11.726 -2.856 -22.105 1.00 84.31 88 ALA A C 1
ATOM 675 O O . ALA A 1 88 ? 12.199 -2.887 -23.241 1.00 84.31 88 ALA A O 1
ATOM 676 N N . HIS A 1 89 ? 12.153 -1.977 -21.191 1.00 81.06 89 HIS A N 1
ATOM 677 C CA . HIS A 1 89 ? 13.202 -1.000 -21.481 1.00 81.06 89 HIS A CA 1
ATOM 678 C C . HIS A 1 89 ? 14.581 -1.657 -21.646 1.00 81.06 89 HIS A C 1
ATOM 680 O O . HIS A 1 89 ? 15.325 -1.328 -22.571 1.00 81.06 89 HIS A O 1
ATOM 686 N N . ALA A 1 90 ? 14.909 -2.626 -20.788 1.00 82.19 90 ALA A N 1
ATOM 687 C CA . ALA A 1 90 ? 16.176 -3.348 -20.821 1.00 82.19 90 ALA A CA 1
ATOM 688 C C . ALA A 1 90 ? 16.364 -4.145 -22.120 1.00 82.19 90 ALA A C 1
ATOM 690 O O . ALA A 1 90 ? 17.483 -4.224 -22.621 1.00 82.19 90 ALA A O 1
ATOM 691 N N . ALA A 1 91 ? 15.285 -4.673 -22.706 1.00 86.00 91 ALA A N 1
ATOM 692 C CA . ALA A 1 91 ? 15.339 -5.400 -23.974 1.00 86.00 91 ALA A CA 1
ATOM 693 C C . ALA A 1 91 ? 15.891 -4.557 -25.143 1.00 86.00 91 ALA A C 1
ATOM 695 O O . ALA A 1 91 ? 16.470 -5.107 -26.079 1.00 86.00 91 ALA A O 1
ATOM 696 N N . ALA A 1 92 ? 15.737 -3.229 -25.088 1.00 82.75 92 ALA A N 1
ATOM 697 C CA . ALA A 1 92 ? 16.239 -2.297 -26.098 1.00 82.75 92 ALA A CA 1
ATOM 698 C C . ALA A 1 92 ? 17.559 -1.602 -25.700 1.00 82.75 92 ALA A C 1
ATOM 700 O O . ALA A 1 92 ? 18.155 -0.892 -26.516 1.00 82.75 92 ALA A O 1
ATOM 701 N N . ALA A 1 93 ? 18.027 -1.781 -24.461 1.00 81.25 93 ALA A N 1
ATOM 702 C CA . ALA A 1 93 ? 19.193 -1.092 -23.920 1.00 81.25 93 ALA A CA 1
ATOM 703 C C . ALA A 1 93 ? 20.495 -1.881 -24.149 1.00 81.25 93 ALA A C 1
ATOM 705 O O . ALA A 1 93 ? 20.532 -3.106 -24.083 1.00 81.25 93 ALA A O 1
ATOM 706 N N . LYS A 1 94 ? 21.606 -1.168 -24.382 1.00 79.31 94 LYS A N 1
ATOM 707 C CA . LYS A 1 94 ? 22.950 -1.777 -24.500 1.00 79.31 94 LYS A CA 1
ATOM 708 C C . LYS A 1 94 ? 23.683 -1.883 -23.160 1.00 79.31 94 LYS A C 1
ATOM 710 O O . LYS A 1 94 ? 24.594 -2.692 -23.019 1.00 79.31 94 LYS A O 1
ATOM 715 N N . SER A 1 95 ? 23.318 -1.038 -22.202 1.00 78.12 95 SER A N 1
ATOM 716 C CA . SER A 1 95 ? 23.890 -0.969 -20.859 1.00 78.12 95 SER A CA 1
ATOM 717 C C . SER A 1 95 ? 22.877 -0.337 -19.904 1.00 78.12 95 SER A C 1
ATOM 719 O O . SER A 1 95 ? 21.984 0.393 -20.334 1.00 78.12 95 SER A O 1
ATOM 721 N N . GLY A 1 96 ? 23.012 -0.622 -18.610 1.00 77.88 96 GLY A N 1
ATOM 722 C CA . GLY A 1 96 ? 22.164 -0.071 -17.557 1.00 77.88 96 GLY A CA 1
ATOM 723 C C . GLY A 1 96 ? 22.975 0.221 -16.300 1.00 77.88 96 GLY A C 1
ATOM 724 O O . GLY A 1 96 ? 24.055 -0.339 -16.101 1.0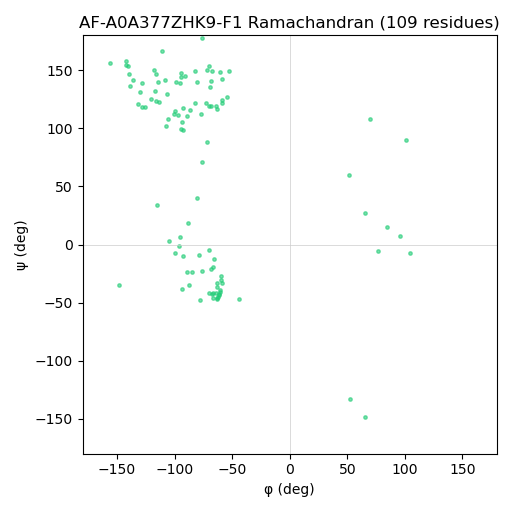0 77.88 96 GLY A O 1
ATOM 725 N N . TRP A 1 97 ? 22.462 1.113 -15.459 1.00 77.38 97 TRP A N 1
ATOM 726 C CA . TRP A 1 97 ? 23.063 1.474 -14.179 1.00 77.38 97 TRP A CA 1
ATOM 727 C C . TRP A 1 97 ? 22.019 1.360 -13.070 1.00 77.38 97 TRP A C 1
ATOM 729 O O . TRP A 1 97 ? 20.867 1.742 -13.260 1.00 77.38 97 TRP A O 1
ATOM 739 N N . LEU A 1 98 ? 22.431 0.831 -11.918 1.00 74.00 98 LEU A N 1
ATOM 740 C CA . LEU A 1 98 ? 21.573 0.637 -10.756 1.00 74.00 98 LEU A CA 1
ATOM 741 C C . LEU A 1 98 ? 22.070 1.498 -9.596 1.00 74.00 98 LEU A C 1
ATOM 743 O O . LEU A 1 98 ? 23.200 1.345 -9.132 1.00 74.00 98 LEU A O 1
ATOM 747 N N . SER A 1 99 ? 21.182 2.346 -9.090 1.00 66.88 99 SER A N 1
ATOM 748 C CA . SER A 1 99 ? 21.388 3.099 -7.858 1.00 66.88 99 SER A CA 1
ATOM 749 C C . SER A 1 99 ? 20.775 2.334 -6.687 1.00 66.88 99 SER A C 1
ATOM 751 O O . SER A 1 99 ? 19.562 2.363 -6.488 1.00 66.88 99 SER A O 1
ATOM 753 N N . ALA A 1 100 ? 21.589 1.613 -5.917 1.00 63.38 100 ALA A N 1
ATOM 754 C CA . ALA A 1 100 ? 21.121 0.928 -4.715 1.00 63.38 100 ALA A CA 1
ATOM 755 C C . ALA A 1 100 ? 21.239 1.866 -3.504 1.00 63.38 100 ALA A C 1
ATOM 757 O O . ALA A 1 100 ? 22.343 2.160 -3.044 1.00 63.38 100 ALA A O 1
ATOM 758 N N . ALA A 1 101 ? 20.110 2.314 -2.953 1.00 55.31 101 ALA A N 1
ATOM 759 C CA . ALA A 1 101 ? 20.072 2.998 -1.661 1.00 55.31 101 ALA A CA 1
ATOM 760 C C . ALA A 1 101 ? 20.219 1.968 -0.520 1.00 55.31 101 ALA A C 1
ATOM 762 O O . ALA A 1 101 ? 19.260 1.639 0.170 1.00 55.31 101 ALA A O 1
ATOM 763 N N . GLY A 1 102 ? 21.415 1.394 -0.368 1.00 44.53 102 GLY A N 1
ATOM 764 C CA . GLY A 1 102 ? 21.769 0.498 0.737 1.00 44.53 102 GLY A CA 1
ATOM 765 C C . GLY A 1 102 ? 22.535 1.228 1.844 1.00 44.53 102 GLY A C 1
ATOM 766 O O . GLY A 1 102 ? 23.399 2.058 1.558 1.00 44.53 102 GLY A O 1
ATOM 767 N N . CYS A 1 103 ? 22.243 0.912 3.112 1.00 40.97 103 CYS A N 1
ATOM 768 C CA . CYS A 1 103 ? 23.008 1.392 4.264 1.00 40.97 103 CYS A CA 1
ATOM 769 C C . CYS A 1 103 ? 24.485 0.966 4.170 1.00 40.97 103 CYS A C 1
ATOM 771 O O . CYS A 1 103 ? 24.793 -0.221 4.134 1.00 40.97 103 CYS A O 1
ATOM 773 N N . SER A 1 104 ? 25.367 1.966 4.234 1.00 39.56 104 SER A N 1
ATOM 774 C CA . SER A 1 104 ? 26.807 1.884 4.512 1.00 39.56 104 SER A CA 1
ATOM 775 C C . SER A 1 104 ? 27.708 1.247 3.446 1.00 39.56 104 SER A C 1
ATOM 777 O O . SER A 1 104 ? 27.857 0.035 3.352 1.00 39.56 104 SER A O 1
ATOM 779 N N . GLY A 1 105 ? 28.476 2.125 2.791 1.00 44.91 105 GLY A N 1
ATOM 780 C CA . GLY A 1 105 ? 29.815 1.822 2.288 1.00 44.91 105 GLY A CA 1
ATOM 781 C C . GLY A 1 105 ? 29.885 1.522 0.799 1.00 44.91 105 GLY A C 1
ATOM 782 O O . GLY A 1 105 ? 29.876 0.364 0.403 1.00 44.91 105 GLY A O 1
ATOM 783 N N . TRP A 1 106 ? 30.086 2.554 -0.023 1.00 39.12 106 TRP A N 1
ATOM 784 C CA . TRP A 1 106 ? 30.601 2.349 -1.375 1.00 39.12 106 TRP A CA 1
ATOM 785 C C . TRP A 1 106 ? 31.755 3.298 -1.691 1.00 39.12 106 TRP A C 1
ATOM 787 O O . TRP A 1 106 ? 31.653 4.521 -1.599 1.00 39.12 106 TRP A O 1
ATOM 797 N N . ARG A 1 107 ? 32.890 2.676 -2.016 1.00 38.00 107 ARG A N 1
ATOM 798 C CA . ARG A 1 107 ? 34.128 3.294 -2.489 1.00 38.00 107 ARG A CA 1
ATOM 799 C C . ARG A 1 107 ? 33.956 3.583 -3.985 1.00 38.00 107 ARG A C 1
ATOM 801 O O . ARG A 1 107 ? 33.390 2.760 -4.698 1.00 38.00 107 ARG A O 1
ATOM 808 N N . ARG A 1 108 ? 34.435 4.737 -4.462 1.00 33.56 108 ARG A N 1
ATOM 809 C CA . ARG A 1 108 ? 34.424 5.067 -5.900 1.00 33.56 108 ARG A CA 1
ATOM 810 C C . ARG A 1 108 ? 35.212 4.014 -6.694 1.00 33.56 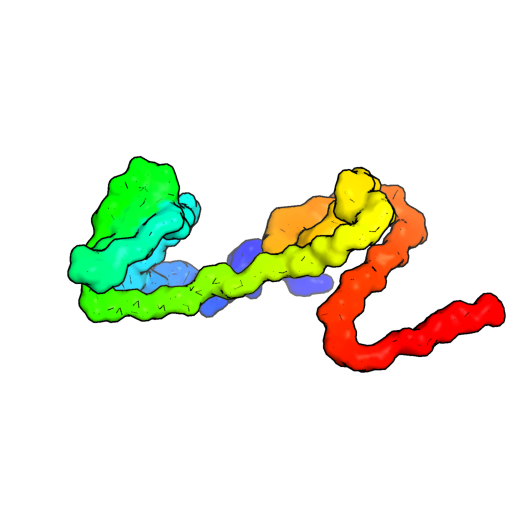108 ARG A C 1
ATOM 812 O O . ARG A 1 108 ? 36.284 3.629 -6.223 1.00 33.56 108 ARG A O 1
ATOM 819 N N . PRO A 1 109 ? 34.772 3.629 -7.903 1.00 40.50 109 PRO A N 1
ATOM 820 C CA . PRO A 1 109 ? 35.692 3.075 -8.879 1.00 40.50 109 PRO A CA 1
ATOM 821 C C . PRO A 1 109 ? 36.621 4.212 -9.323 1.00 40.50 109 PRO A C 1
ATOM 823 O O . PRO A 1 109 ? 36.168 5.261 -9.784 1.00 40.50 109 PRO A O 1
ATOM 826 N N . THR A 1 110 ? 37.918 4.051 -9.084 1.00 37.69 110 THR A N 1
ATOM 827 C CA . THR A 1 110 ? 38.943 4.850 -9.764 1.00 37.69 110 THR A CA 1
ATOM 828 C C . THR A 1 110 ? 39.042 4.410 -11.228 1.00 37.69 110 THR A C 1
ATOM 830 O O . THR A 1 110 ? 38.733 3.248 -11.502 1.00 37.69 110 THR A O 1
ATOM 833 N N . PRO A 1 111 ? 39.417 5.326 -12.141 1.00 54.56 111 PRO A N 1
ATOM 834 C CA . PRO A 1 111 ? 39.562 5.033 -13.568 1.00 54.56 111 PRO A CA 1
ATOM 835 C C . PRO A 1 111 ? 40.605 3.951 -13.859 1.00 54.56 111 PRO A C 1
ATOM 837 O O . PRO A 1 111 ? 41.510 3.753 -13.012 1.00 54.56 111 PRO A O 1
#

pLDDT: mean 78.91, std 15.81, range [33.56, 97.31]

Sequence (111 aa):
MPDASAESLSLAAGDFFIEHGIELRLGEAVATIDREARLVRDAEGHEIHWDKLVLATGSYPFVPPIPGNDLAGCFVYRTLDDLDRIAAHAAAAKSGWLSAAGCSGWRRPTP

Organism: Klebsiella pneumoniae subsp. ozaenae (NCBI:txid574)

Solvent-accessible surface area (backbone atoms only — not comparable to full-atom values): 7966 Å² total; per-residue (Å²): 128,80,74,89,44,73,73,75,69,48,94,68,66,88,61,50,47,63,80,69,74,47,88,81,75,79,93,66,52,75,67,49,75,44,79,88,82,29,32,36,26,32,76,88,67,55,78,48,76,53,96,74,88,83,90,80,84,78,83,79,89,84,77,76,98,51,94,69,66,82,39,94,90,58,79,69,87,84,53,72,68,37,49,53,54,49,52,61,52,52,76,78,47,95,74,86,86,83,87,76,95,65,89,82,88,83,81,81,86,74,135

Foldseek 3Di:
DPPPDPQVVDPDHDCVCVVVVHDDDPPWAFDDADPVQQWTATPVGDIDHDPDDDDPVDDDDDDPPDPCCVPDQNADDDDVVSVVSNVVVVVPDPDDDDDDPDPDDDDDDDD

Mean predicted aligned error: 11.49 Å